Protein AF-A0A9X2SP17-F1 (afdb_monomer_lite)

pLDDT: mean 83.72, std 16.45, range [40.09, 96.69]

Structure (mmCIF, N/CA/C/O backbone):
data_AF-A0A9X2SP17-F1
#
_entry.id   AF-A0A9X2SP17-F1
#
loop_
_atom_site.group_PDB
_atom_site.id
_atom_site.type_symbol
_atom_site.label_atom_id
_atom_site.label_alt_id
_atom_site.label_comp_id
_atom_site.label_asym_id
_atom_site.label_entity_id
_atom_site.label_seq_id
_atom_site.pdbx_PDB_ins_code
_atom_site.Cartn_x
_atom_site.Cartn_y
_atom_site.Cartn_z
_atom_site.occupancy
_atom_site.B_iso_or_equiv
_atom_site.auth_seq_id
_atom_site.auth_comp_id
_atom_site.auth_asym_id
_atom_site.auth_atom_id
_atom_site.pdbx_PDB_model_num
ATOM 1 N N . MET A 1 1 ? -17.517 -6.335 -7.153 1.00 62.22 1 MET A N 1
ATOM 2 C CA . MET A 1 1 ? -16.702 -5.962 -5.980 1.00 62.22 1 MET A CA 1
ATOM 3 C C . MET A 1 1 ? -16.022 -4.659 -6.351 1.00 62.22 1 MET A C 1
ATOM 5 O O . MET A 1 1 ? -15.796 -4.481 -7.537 1.00 62.22 1 MET A O 1
ATOM 9 N N . SER A 1 2 ? -15.848 -3.721 -5.419 1.00 73.06 2 SER A N 1
ATOM 10 C CA . SER A 1 2 ? -15.106 -2.492 -5.732 1.00 73.06 2 SER A CA 1
ATOM 11 C C . SER A 1 2 ? -13.654 -2.870 -6.012 1.00 73.06 2 SER A C 1
ATOM 13 O O . SER A 1 2 ? -13.109 -3.694 -5.273 1.00 73.06 2 SER A O 1
ATOM 15 N N . ASP A 1 3 ? -13.054 -2.281 -7.042 1.00 87.50 3 ASP A N 1
ATOM 16 C CA . ASP A 1 3 ? -11.616 -2.387 -7.293 1.00 87.50 3 ASP A CA 1
ATOM 17 C C . ASP A 1 3 ? -10.844 -1.389 -6.412 1.00 87.50 3 ASP A C 1
ATOM 19 O O . ASP A 1 3 ? -9.649 -1.204 -6.550 1.00 87.50 3 ASP A O 1
ATOM 23 N N . GLU A 1 4 ? -11.490 -0.769 -5.427 1.00 94.12 4 GLU A N 1
ATOM 24 C CA . GLU A 1 4 ? -10.810 0.045 -4.429 1.00 94.12 4 GLU A CA 1
ATOM 25 C C . GLU A 1 4 ? -10.122 -0.807 -3.351 1.00 94.12 4 GLU A C 1
ATOM 27 O O . GLU A 1 4 ? -10.691 -1.755 -2.803 1.00 94.12 4 GLU A O 1
ATOM 32 N N . VAL A 1 5 ? -8.917 -0.391 -2.963 1.00 96.06 5 VAL A N 1
ATOM 33 C CA . VAL A 1 5 ? -8.143 -0.947 -1.850 1.00 96.06 5 VAL A CA 1
ATOM 34 C C . VAL A 1 5 ? -7.762 0.123 -0.844 1.00 96.06 5 VAL A C 1
ATOM 36 O O . VAL A 1 5 ? -7.338 1.224 -1.203 1.00 96.06 5 VAL A O 1
ATOM 39 N N . ARG A 1 6 ? -7.882 -0.220 0.441 1.00 96.62 6 ARG A N 1
ATOM 40 C CA . ARG A 1 6 ? -7.520 0.648 1.570 1.00 96.62 6 ARG A CA 1
ATOM 41 C C . ARG A 1 6 ? -6.156 0.295 2.137 1.00 96.62 6 ARG A C 1
ATOM 43 O O . ARG A 1 6 ? -5.8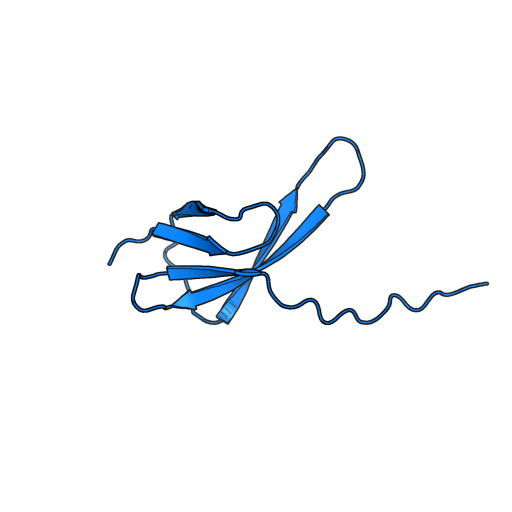25 -0.878 2.288 1.00 96.62 6 ARG A O 1
ATOM 50 N N . PHE A 1 7 ? -5.390 1.313 2.504 1.00 96.69 7 PHE A N 1
ATOM 51 C CA . PHE A 1 7 ? -4.103 1.143 3.174 1.00 96.69 7 PHE A CA 1
ATOM 52 C C . PHE A 1 7 ? -4.260 1.145 4.696 1.00 96.69 7 PHE A C 1
ATOM 54 O O . PHE A 1 7 ? -4.929 2.017 5.249 1.00 96.69 7 PHE A O 1
ATOM 61 N N . PHE A 1 8 ? -3.576 0.209 5.354 1.00 96.19 8 PHE A N 1
ATOM 62 C CA . PHE A 1 8 ? -3.520 0.064 6.805 1.00 96.19 8 PHE A CA 1
ATOM 63 C C . PHE A 1 8 ? -2.067 0.024 7.297 1.00 96.19 8 PHE A C 1
ATOM 65 O O . PHE A 1 8 ? -1.298 -0.895 6.985 1.00 96.19 8 PHE A O 1
ATOM 72 N N . GLY A 1 9 ? -1.712 1.010 8.117 1.00 94.12 9 GLY A N 1
ATOM 73 C CA . GLY A 1 9 ? -0.369 1.248 8.638 1.00 94.12 9 GLY A CA 1
ATOM 74 C C . GLY A 1 9 ? 0.550 2.007 7.673 1.00 94.12 9 GLY A C 1
ATOM 75 O O . GLY A 1 9 ? 0.253 2.201 6.498 1.00 94.12 9 GLY A O 1
ATOM 76 N N . GLY A 1 10 ? 1.709 2.435 8.179 1.00 91.25 10 GLY A N 1
ATOM 77 C CA . GLY A 1 10 ? 2.716 3.146 7.386 1.00 91.25 10 GLY A CA 1
ATOM 78 C C . GLY A 1 10 ? 2.275 4.538 6.891 1.00 91.25 10 GLY A C 1
ATOM 79 O O . GLY A 1 10 ? 1.284 5.091 7.360 1.00 91.25 10 GLY A O 1
ATOM 80 N N . PRO A 1 11 ? 3.022 5.147 5.950 1.00 91.62 11 PRO A N 1
ATOM 81 C CA . PRO A 1 11 ? 2.766 6.520 5.490 1.00 91.62 11 PRO A CA 1
ATOM 82 C C . PRO A 1 11 ? 1.498 6.719 4.646 1.00 91.62 11 PRO A C 1
ATOM 84 O O . PRO A 1 11 ? 1.137 7.861 4.360 1.00 91.62 11 PRO A O 1
ATOM 87 N N . LEU A 1 12 ? 0.865 5.635 4.186 1.00 93.56 12 LEU A N 1
ATOM 88 C CA . LEU A 1 12 ? -0.336 5.692 3.346 1.00 93.56 12 LEU A CA 1
ATOM 89 C C . LEU A 1 12 ? -1.619 5.353 4.110 1.00 93.56 12 LEU A C 1
ATOM 91 O O . LEU A 1 12 ? -2.673 5.330 3.485 1.00 93.56 12 LEU A O 1
ATOM 95 N N . ASP A 1 13 ? -1.545 5.107 5.419 1.00 95.56 13 ASP A N 1
ATOM 96 C CA . ASP A 1 13 ? -2.682 4.708 6.252 1.00 95.56 13 ASP A CA 1
ATOM 97 C C . ASP A 1 13 ? -3.940 5.564 6.008 1.00 95.56 13 ASP A C 1
ATOM 99 O O . ASP A 1 13 ? -3.876 6.796 5.931 1.00 95.56 13 ASP A O 1
ATOM 103 N N . GLY A 1 14 ? -5.083 4.897 5.830 1.00 96.00 14 GLY A N 1
ATOM 104 C CA . GLY A 1 14 ? -6.377 5.526 5.551 1.00 96.00 14 GLY A CA 1
ATOM 105 C C . GLY A 1 14 ? -6.586 6.010 4.110 1.00 96.00 14 GLY A C 1
ATOM 106 O O . GLY A 1 14 ? -7.683 6.462 3.779 1.00 96.00 14 GLY A O 1
ATOM 107 N N . ARG A 1 15 ? -5.580 5.921 3.229 1.00 96.50 15 ARG A N 1
ATOM 108 C CA . ARG A 1 15 ? -5.750 6.219 1.797 1.00 96.50 15 ARG A CA 1
ATOM 109 C C . ARG A 1 15 ? -6.462 5.080 1.071 1.00 96.50 15 ARG A C 1
ATOM 111 O O . ARG A 1 15 ? -6.454 3.933 1.518 1.00 96.50 15 ARG A O 1
ATOM 118 N N . VAL A 1 16 ? -7.032 5.421 -0.081 1.00 95.88 16 VAL A N 1
ATOM 119 C CA . VAL A 1 16 ? -7.675 4.497 -1.020 1.00 95.88 16 VAL A CA 1
ATOM 120 C C . VAL A 1 16 ? -6.981 4.607 -2.375 1.00 95.88 16 VAL A C 1
ATOM 122 O O . VAL A 1 16 ? -6.553 5.698 -2.760 1.00 95.88 16 VAL A O 1
ATOM 125 N N . GLN A 1 17 ? -6.858 3.490 -3.084 1.00 94.19 17 GLN A N 1
ATOM 126 C CA . GLN A 1 17 ? -6.355 3.426 -4.454 1.00 94.19 17 GLN A CA 1
ATOM 127 C C . GLN A 1 17 ? -7.193 2.431 -5.267 1.00 94.19 17 GLN A C 1
ATOM 129 O O . GLN A 1 17 ? -7.715 1.479 -4.702 1.00 94.19 17 GLN A O 1
ATOM 134 N N . GLU A 1 18 ? -7.286 2.633 -6.579 1.00 94.06 18 GLU A N 1
ATOM 135 C CA . GLU A 1 18 ? -7.787 1.626 -7.521 1.00 94.06 18 GLU A CA 1
ATOM 136 C C . GLU A 1 18 ? -6.765 0.487 -7.703 1.00 94.06 18 GLU A C 1
ATOM 138 O O . GLU A 1 18 ? -5.559 0.711 -7.890 1.00 94.06 18 GLU A O 1
ATOM 143 N N . LEU A 1 19 ? -7.253 -0.744 -7.648 1.00 91.44 19 LEU A N 1
ATOM 144 C CA . LEU A 1 19 ? -6.532 -1.972 -7.930 1.00 91.44 19 LEU A CA 1
ATOM 145 C C . LEU A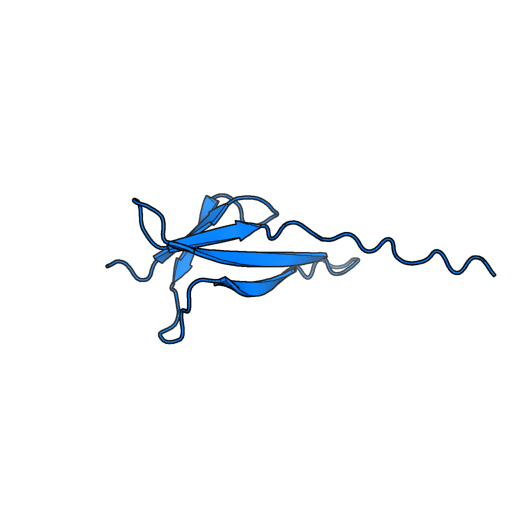 1 19 ? -6.435 -2.148 -9.446 1.00 91.44 19 LEU A C 1
ATOM 147 O O . LEU A 1 19 ? -7.363 -1.843 -10.187 1.00 91.44 19 LEU A O 1
ATOM 151 N N . GLY A 1 20 ? -5.293 -2.647 -9.912 1.00 86.00 20 GLY A N 1
ATOM 152 C CA . GLY A 1 20 ? -5.177 -3.100 -11.296 1.00 86.00 20 GLY A CA 1
ATOM 153 C C . GLY A 1 20 ? -5.778 -4.493 -11.476 1.00 86.00 20 GLY A C 1
ATOM 154 O O . GLY A 1 20 ? -5.932 -5.236 -10.506 1.00 86.00 20 GLY A O 1
ATOM 155 N N . ASP A 1 21 ? -6.009 -4.873 -12.731 1.00 85.19 21 ASP A N 1
ATOM 156 C CA . ASP A 1 21 ? -6.579 -6.177 -13.106 1.00 85.19 21 ASP A CA 1
ATOM 157 C C . ASP A 1 21 ? -5.729 -7.384 -12.641 1.00 85.19 21 ASP A C 1
ATOM 159 O O . ASP A 1 21 ? -6.241 -8.491 -12.488 1.00 85.19 21 ASP A O 1
ATOM 163 N N . ASP A 1 22 ? -4.436 -7.175 -12.365 1.00 85.12 22 ASP A N 1
ATOM 164 C CA . ASP A 1 22 ? -3.470 -8.210 -11.960 1.00 85.12 22 ASP A CA 1
ATOM 165 C C . ASP A 1 22 ? -3.375 -8.407 -10.433 1.00 85.12 22 ASP A C 1
ATOM 167 O O . ASP A 1 22 ? -2.353 -8.848 -9.896 1.00 85.12 22 ASP A O 1
ATOM 171 N N . ALA A 1 23 ? -4.414 -8.030 -9.693 1.00 89.44 23 ALA A N 1
ATOM 172 C CA . ALA A 1 23 ? -4.429 -8.128 -8.244 1.00 89.44 23 ALA A CA 1
ATOM 173 C C . ALA A 1 23 ? -4.431 -9.575 -7.737 1.00 89.44 23 ALA A C 1
ATOM 175 O O . ALA A 1 23 ? -5.333 -10.361 -8.029 1.00 89.44 23 ALA A O 1
ATOM 176 N N . VAL A 1 24 ? -3.449 -9.914 -6.900 1.00 92.88 24 VAL A N 1
ATOM 177 C CA . VAL A 1 24 ? -3.314 -11.253 -6.315 1.00 92.88 24 VAL A CA 1
ATOM 178 C C . VAL A 1 24 ? -3.147 -11.142 -4.796 1.00 92.88 24 VAL A C 1
ATOM 180 O O . VAL A 1 24 ? -2.225 -10.459 -4.343 1.00 92.88 24 VAL A O 1
ATOM 183 N N . PRO A 1 25 ? -3.986 -11.814 -3.981 1.00 93.69 25 PRO A N 1
ATOM 184 C CA . PRO A 1 25 ? -3.782 -11.880 -2.536 1.00 93.69 25 PRO A CA 1
ATOM 185 C C . PRO A 1 25 ? -2.386 -12.416 -2.181 1.00 93.69 25 PRO A C 1
ATOM 187 O O . PRO A 1 25 ? -1.904 -13.375 -2.782 1.00 93.69 25 PRO A O 1
ATOM 190 N N . GLY A 1 26 ? -1.732 -11.793 -1.204 1.00 93.75 26 GLY A N 1
ATOM 191 C C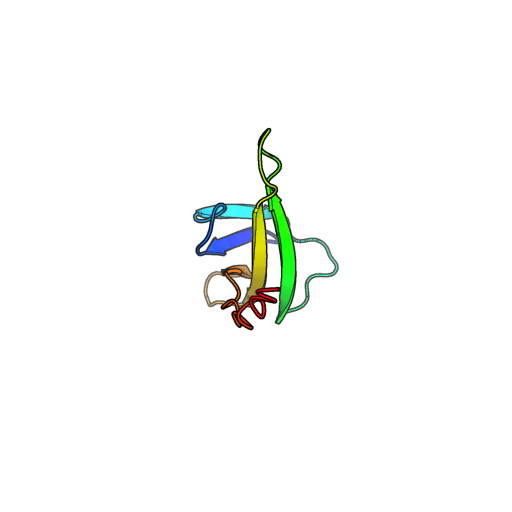A . GLY A 1 26 ? -0.348 -12.055 -0.805 1.00 93.75 26 GLY A CA 1
ATOM 192 C C . GLY A 1 26 ? 0.704 -11.326 -1.649 1.00 93.75 26 GLY A C 1
ATOM 193 O O . GLY A 1 26 ? 1.893 -11.395 -1.333 1.00 93.75 26 GLY A O 1
ATOM 194 N N . ALA A 1 27 ? 0.316 -10.614 -2.716 1.00 93.50 27 ALA A N 1
ATOM 195 C CA . ALA A 1 27 ? 1.253 -9.792 -3.475 1.00 93.50 27 ALA A CA 1
ATOM 196 C C . ALA A 1 27 ? 1.805 -8.655 -2.605 1.00 93.50 27 ALA A C 1
ATOM 198 O O . ALA A 1 27 ? 1.061 -7.971 -1.904 1.00 93.50 27 ALA A O 1
ATOM 199 N N . VAL A 1 28 ? 3.117 -8.423 -2.682 1.00 93.94 28 VAL A N 1
ATOM 200 C CA . VAL A 1 28 ? 3.784 -7.345 -1.944 1.00 93.94 28 VAL A CA 1
ATOM 201 C C . VAL A 1 28 ? 4.154 -6.219 -2.893 1.00 93.94 28 VAL A C 1
ATOM 203 O O . VAL A 1 28 ? 4.936 -6.406 -3.826 1.00 93.94 28 VAL A O 1
ATOM 206 N N . ILE A 1 29 ? 3.652 -5.023 -2.605 1.00 91.44 29 ILE A N 1
ATOM 207 C CA . ILE A 1 29 ? 3.973 -3.812 -3.352 1.00 91.44 29 ILE A CA 1
ATOM 208 C C . ILE A 1 29 ? 4.919 -2.913 -2.559 1.00 91.44 29 ILE A C 1
ATOM 210 O O . ILE A 1 29 ? 4.891 -2.856 -1.327 1.00 91.44 29 ILE A O 1
ATOM 214 N N . ARG A 1 30 ? 5.768 -2.179 -3.280 1.00 92.31 30 ARG A N 1
ATOM 215 C CA . ARG A 1 30 ? 6.719 -1.220 -2.708 1.00 92.31 30 ARG A CA 1
ATOM 216 C C . ARG A 1 30 ? 6.280 0.195 -3.031 1.00 92.31 30 ARG A C 1
ATOM 218 O O . ARG A 1 30 ? 6.327 0.606 -4.186 1.00 92.31 30 ARG A O 1
ATOM 225 N N . HIS A 1 31 ? 5.945 0.952 -1.996 1.00 90.44 31 HIS A N 1
ATOM 226 C CA . HIS A 1 31 ? 5.719 2.382 -2.102 1.00 90.44 31 HIS A CA 1
ATOM 227 C C . HIS A 1 31 ? 6.979 3.143 -1.726 1.00 90.44 31 HIS A C 1
ATOM 229 O O . HIS A 1 31 ? 7.546 2.972 -0.647 1.00 90.44 31 HIS A O 1
ATOM 235 N N . ILE A 1 32 ? 7.420 3.984 -2.652 1.00 88.81 32 ILE A N 1
ATOM 236 C CA . ILE A 1 32 ? 8.627 4.782 -2.522 1.00 88.81 32 ILE A CA 1
ATOM 237 C C . ILE A 1 32 ? 8.208 6.237 -2.372 1.00 88.81 32 ILE A C 1
ATOM 239 O O . ILE A 1 32 ? 7.661 6.828 -3.299 1.00 88.81 32 ILE A O 1
ATOM 243 N N . HIS A 1 33 ? 8.519 6.819 -1.222 1.00 81.62 33 HIS A N 1
ATOM 244 C CA . HIS A 1 33 ? 8.308 8.233 -0.964 1.00 81.62 33 HIS A CA 1
ATOM 245 C C . HIS A 1 33 ? 9.608 8.984 -1.249 1.00 81.62 33 HIS A C 1
ATOM 247 O O . HIS A 1 33 ? 10.633 8.769 -0.594 1.00 81.62 33 HIS A O 1
ATOM 253 N N . LEU A 1 34 ? 9.563 9.843 -2.269 1.00 82.12 34 LEU A N 1
ATOM 254 C CA . LEU A 1 34 ? 10.642 10.759 -2.612 1.00 82.12 34 LEU A CA 1
ATOM 255 C C . LEU A 1 34 ? 10.358 12.101 -1.937 1.00 82.12 34 LEU A C 1
ATOM 257 O O . LEU A 1 34 ? 9.567 12.906 -2.419 1.00 82.12 34 LEU A O 1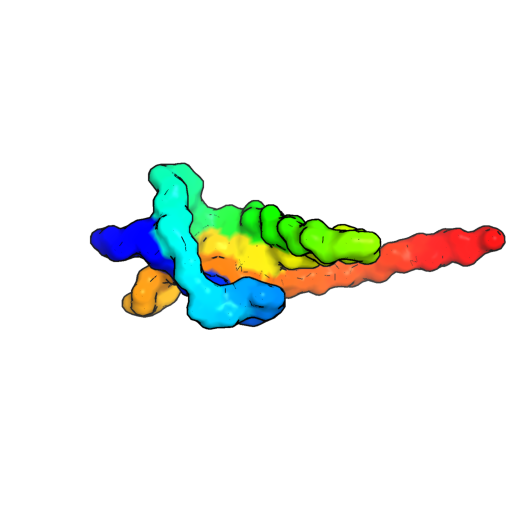
ATOM 261 N N . HIS A 1 35 ? 11.004 12.330 -0.803 1.00 74.25 35 HIS A N 1
ATOM 262 C CA . HIS A 1 35 ? 11.169 13.665 -0.240 1.00 74.25 35 HIS A CA 1
ATOM 263 C C . HIS A 1 35 ? 12.585 14.120 -0.600 1.00 74.25 35 HIS A C 1
ATOM 265 O O . HIS A 1 35 ? 13.433 13.269 -0.834 1.00 74.25 35 HIS A O 1
ATOM 271 N N . GLY A 1 36 ? 12.885 15.419 -0.656 1.00 77.12 36 GLY A N 1
ATOM 272 C CA . GLY A 1 36 ? 14.225 15.930 -1.014 1.00 77.12 36 GLY A CA 1
ATOM 273 C C . GLY A 1 36 ? 15.400 15.491 -0.106 1.00 77.12 36 GLY A C 1
ATOM 274 O O . GLY A 1 36 ? 16.469 16.082 -0.189 1.00 77.12 36 GLY A O 1
ATOM 275 N N . GLY A 1 37 ? 15.203 14.496 0.766 1.00 74.56 37 GLY A N 1
ATOM 276 C CA . GLY A 1 37 ? 16.198 13.797 1.576 1.00 74.56 37 GLY A CA 1
ATOM 277 C C . GLY A 1 37 ? 16.196 12.280 1.296 1.00 74.56 37 GLY A C 1
ATOM 278 O O . GLY A 1 37 ? 15.890 11.862 0.179 1.00 74.56 37 GLY A O 1
ATOM 279 N N . PRO A 1 38 ? 16.555 11.427 2.275 1.00 78.75 38 PRO A N 1
ATOM 280 C CA . PRO A 1 38 ? 16.600 9.979 2.083 1.00 78.75 38 PRO A CA 1
ATOM 281 C C . PRO A 1 38 ? 15.267 9.405 1.592 1.00 78.75 38 PRO A C 1
ATOM 283 O O . PRO A 1 38 ? 14.192 9.750 2.086 1.00 78.75 38 PRO A O 1
ATOM 286 N N . LYS A 1 39 ? 15.351 8.493 0.624 1.00 84.00 39 LYS A N 1
ATOM 287 C CA . LYS A 1 39 ? 14.202 7.771 0.081 1.00 84.00 39 LYS A CA 1
ATOM 288 C C . LYS A 1 39 ? 13.631 6.823 1.134 1.00 84.00 39 LYS A C 1
ATOM 290 O O . LYS A 1 39 ? 14.351 5.962 1.634 1.00 84.00 39 LYS A O 1
ATOM 295 N N . ILE A 1 40 ? 12.330 6.926 1.396 1.00 83.12 40 ILE A N 1
ATOM 296 C CA . ILE A 1 40 ? 11.629 6.019 2.311 1.00 83.12 40 ILE A CA 1
ATOM 297 C C . ILE A 1 40 ? 10.880 4.975 1.486 1.00 83.12 40 ILE A C 1
ATOM 299 O O . ILE A 1 40 ? 10.022 5.308 0.668 1.00 83.12 40 ILE A O 1
ATOM 303 N N . GLU A 1 41 ? 11.210 3.704 1.697 1.00 90.06 41 GLU A N 1
ATOM 304 C CA . GLU A 1 41 ? 10.472 2.567 1.151 1.00 90.06 41 GLU A CA 1
ATOM 305 C C . GLU A 1 41 ? 9.524 2.006 2.211 1.00 90.06 41 GLU A C 1
ATOM 307 O O . GLU A 1 41 ? 9.920 1.757 3.346 1.00 90.06 41 GLU A O 1
ATOM 312 N N . THR A 1 42 ? 8.276 1.756 1.826 1.00 90.69 42 THR A N 1
ATOM 313 C CA . THR A 1 42 ? 7.313 1.006 2.632 1.00 90.69 42 THR A CA 1
ATOM 314 C C . THR A 1 42 ? 6.767 -0.148 1.806 1.00 90.69 42 THR A C 1
ATOM 316 O O . THR A 1 42 ? 6.412 0.029 0.639 1.00 90.69 42 THR A O 1
ATOM 319 N N . ARG A 1 43 ? 6.715 -1.338 2.403 1.00 94.56 43 ARG A N 1
ATOM 320 C CA . ARG A 1 43 ? 6.158 -2.540 1.778 1.00 94.56 43 ARG A CA 1
ATOM 321 C C . ARG A 1 43 ? 4.761 -2.787 2.312 1.00 94.56 43 ARG A C 1
ATOM 323 O O . ARG A 1 43 ? 4.561 -2.722 3.522 1.00 94.56 43 ARG A O 1
ATOM 330 N 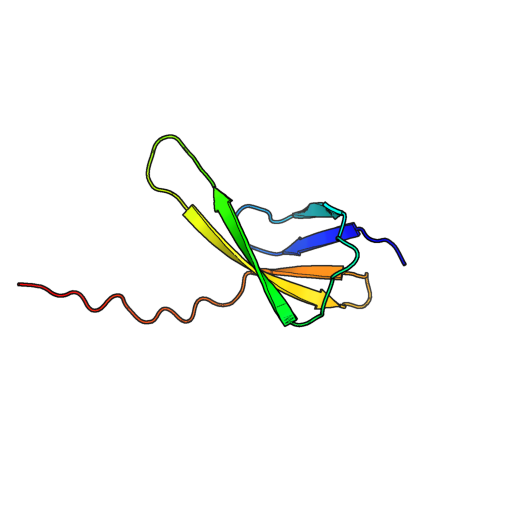N . TYR A 1 44 ? 3.835 -3.093 1.417 1.00 95.38 44 TYR A N 1
ATOM 331 C CA . TYR A 1 44 ? 2.470 -3.465 1.761 1.00 95.38 44 TYR A CA 1
ATOM 332 C C . TYR A 1 44 ? 2.135 -4.807 1.133 1.00 95.38 44 TYR A C 1
ATOM 334 O O . TYR A 1 44 ? 2.467 -5.029 -0.028 1.00 95.38 44 TYR A O 1
ATOM 342 N N . GLU A 1 45 ? 1.485 -5.676 1.890 1.00 96.44 45 GLU A N 1
ATOM 343 C CA . GLU A 1 45 ? 0.928 -6.934 1.406 1.00 96.44 45 GLU A CA 1
ATOM 344 C C . GLU A 1 45 ? -0.554 -6.735 1.082 1.00 96.44 45 GLU A C 1
ATOM 346 O O . GLU A 1 45 ? -1.290 -6.149 1.880 1.00 96.44 45 GLU A O 1
ATOM 351 N N . LEU A 1 46 ? -0.969 -7.183 -0.104 1.00 96.19 46 LEU A N 1
ATOM 352 C CA . LEU A 1 46 ? -2.357 -7.173 -0.546 1.00 96.19 46 LEU A CA 1
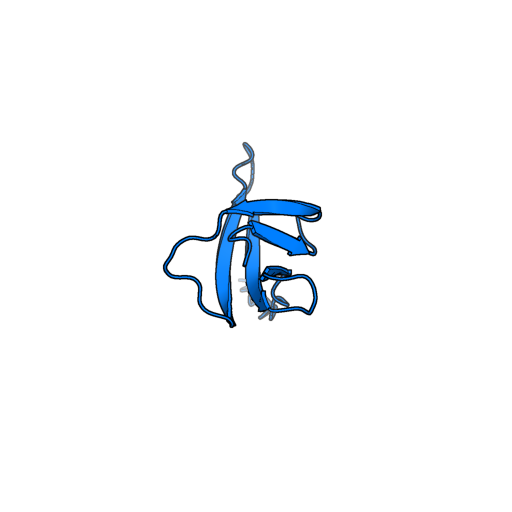ATOM 353 C C . LEU A 1 46 ? -3.112 -8.348 0.075 1.00 96.19 46 LEU A C 1
ATOM 355 O O . LEU A 1 46 ? -2.681 -9.491 -0.036 1.00 96.19 46 LEU A O 1
ATOM 359 N N . GLY A 1 47 ? -4.272 -8.092 0.658 1.00 95.25 47 GLY A N 1
ATOM 360 C CA . GLY A 1 47 ? -5.153 -9.110 1.213 1.00 95.25 47 GLY A CA 1
ATOM 361 C C . GLY A 1 47 ? -6.621 -8.812 0.940 1.00 95.25 47 GLY A C 1
ATOM 362 O O . GLY A 1 47 ? -6.978 -7.741 0.452 1.00 95.25 47 GLY A O 1
ATOM 363 N N . LEU A 1 48 ? -7.463 -9.786 1.274 1.00 93.94 48 LEU A N 1
ATOM 364 C CA . LEU A 1 48 ? -8.917 -9.658 1.291 1.00 93.94 48 LEU A CA 1
ATOM 365 C C . LEU A 1 48 ? -9.399 -9.697 2.743 1.00 93.94 48 LEU A C 1
ATOM 367 O O . LEU A 1 48 ? -8.977 -10.567 3.507 1.00 93.94 48 LEU A O 1
ATOM 371 N N . SER A 1 49 ? -10.298 -8.786 3.099 1.00 91.81 49 SER A N 1
ATOM 372 C CA . SER A 1 49 ? -11.054 -8.791 4.351 1.00 91.81 49 SER A CA 1
ATOM 373 C C . SER A 1 49 ? -12.558 -8.861 4.077 1.00 91.81 49 SER A C 1
ATOM 375 O O . SER A 1 49 ? -12.995 -8.939 2.927 1.00 91.81 49 SER A O 1
ATOM 377 N N . GLU A 1 50 ? -13.365 -8.841 5.140 1.00 91.81 50 GLU A N 1
ATOM 378 C CA . GLU A 1 50 ? -14.829 -8.785 5.033 1.00 91.81 50 GLU A CA 1
ATOM 379 C C . GLU A 1 50 ? -15.313 -7.508 4.317 1.00 91.81 50 GLU A C 1
ATOM 381 O O . GLU A 1 50 ? -16.365 -7.526 3.680 1.00 91.81 50 GLU A O 1
ATOM 386 N N . ASP A 1 51 ? -14.515 -6.434 4.357 1.00 89.31 51 ASP A N 1
ATOM 387 C CA . ASP A 1 51 ? -14.832 -5.124 3.776 1.00 89.31 51 ASP A CA 1
ATOM 388 C C . ASP A 1 51 ? -14.251 -4.913 2.363 1.00 89.31 51 ASP A C 1
ATOM 390 O O . ASP A 1 51 ? -14.494 -3.869 1.750 1.00 89.31 51 ASP A O 1
ATOM 394 N N . GLY A 1 52 ? -13.490 -5.879 1.831 1.00 92.94 52 GLY A N 1
ATOM 395 C CA . GLY A 1 52 ? -12.893 -5.827 0.492 1.00 92.94 52 GLY A CA 1
ATOM 396 C C . GLY A 1 52 ? -11.367 -5.931 0.488 1.00 92.94 52 GLY A C 1
ATOM 397 O O . GLY A 1 52 ? -10.776 -6.644 1.297 1.00 92.94 52 GLY A O 1
ATOM 398 N N . TRP A 1 53 ? -10.718 -5.265 -0.471 1.00 95.88 53 TRP A N 1
ATOM 399 C CA . TRP A 1 53 ? -9.265 -5.313 -0.631 1.00 95.88 53 TRP A CA 1
ATOM 400 C C . TRP A 1 53 ? -8.538 -4.415 0.372 1.00 95.88 53 TRP A C 1
ATOM 402 O O . TRP A 1 53 ? -8.921 -3.266 0.616 1.00 95.88 53 TRP A O 1
ATOM 412 N N . GLU A 1 54 ? -7.417 -4.912 0.894 1.00 96.69 54 GLU A N 1
ATOM 413 C CA . GLU A 1 54 ? -6.590 -4.192 1.860 1.00 96.69 54 GLU A CA 1
ATOM 414 C C . GLU A 1 54 ? -5.100 -4.307 1.540 1.00 96.69 54 GLU A C 1
ATOM 416 O O . GLU A 1 54 ? -4.588 -5.392 1.288 1.00 96.69 54 GLU A O 1
ATOM 421 N N . TYR A 1 55 ? -4.381 -3.194 1.646 1.00 96.62 55 TYR A N 1
ATOM 422 C CA . TYR A 1 55 ? -2.928 -3.163 1.735 1.00 96.62 55 TYR A CA 1
ATOM 423 C C . TYR A 1 55 ? -2.521 -2.998 3.197 1.00 96.62 55 TYR A C 1
ATOM 425 O O . TYR A 1 55 ? -2.702 -1.926 3.773 1.00 96.62 55 TYR A O 1
ATOM 433 N N . ARG A 1 56 ? -1.926 -4.024 3.809 1.00 96.50 56 ARG A N 1
ATOM 434 C CA . ARG A 1 56 ? -1.399 -3.947 5.185 1.00 96.50 56 ARG A CA 1
ATOM 435 C C . ARG A 1 56 ? 0.111 -3.815 5.160 1.00 96.50 56 ARG A C 1
ATOM 437 O O . ARG A 1 56 ? 0.766 -4.471 4.354 1.00 96.50 56 ARG A O 1
ATOM 444 N N . VAL A 1 57 ? 0.675 -2.963 6.020 1.00 95.38 57 VAL A N 1
ATOM 445 C CA . VAL A 1 57 ? 2.134 -2.821 6.093 1.00 95.38 57 VAL A CA 1
ATOM 446 C C . VAL A 1 57 ? 2.757 -4.194 6.357 1.00 95.38 57 VAL A C 1
ATOM 448 O O . VAL A 1 57 ? 2.406 -4.880 7.319 1.00 95.38 57 VAL A O 1
ATOM 451 N N . ALA A 1 58 ? 3.645 -4.623 5.466 1.00 91.81 58 ALA A N 1
ATOM 452 C CA . ALA A 1 58 ? 4.319 -5.896 5.628 1.00 91.81 58 ALA A CA 1
ATOM 453 C C . ALA A 1 58 ? 5.242 -5.774 6.841 1.00 91.81 58 ALA A C 1
ATOM 455 O O . ALA A 1 58 ? 6.026 -4.822 6.928 1.00 91.81 58 ALA A O 1
ATOM 456 N N . ALA A 1 59 ? 5.158 -6.728 7.773 1.00 78.00 59 ALA A N 1
ATOM 457 C CA . ALA A 1 59 ? 6.102 -6.796 8.876 1.00 78.00 59 ALA A CA 1
ATOM 458 C C . ALA A 1 59 ? 7.508 -6.855 8.274 1.00 78.00 59 ALA A C 1
ATOM 460 O O . ALA A 1 59 ? 7.869 -7.811 7.580 1.00 78.00 59 ALA A O 1
ATOM 461 N N . THR A 1 60 ? 8.300 -5.811 8.498 1.00 63.66 60 THR A N 1
ATOM 462 C CA . THR A 1 60 ? 9.706 -5.838 8.141 1.00 63.66 60 THR A CA 1
ATOM 463 C C . THR A 1 60 ? 10.319 -6.966 8.960 1.00 63.66 60 THR A C 1
ATOM 465 O O . THR A 1 60 ? 10.514 -6.846 10.169 1.00 63.66 60 THR A O 1
ATOM 468 N N . ARG A 1 61 ? 10.661 -8.090 8.318 1.00 52.69 61 ARG A N 1
ATOM 469 C CA . ARG A 1 61 ? 11.808 -8.857 8.799 1.00 52.69 61 ARG A CA 1
ATOM 470 C C . ARG A 1 61 ? 12.982 -7.901 8.651 1.00 52.69 61 ARG A C 1
ATOM 472 O O . ARG A 1 61 ? 13.580 -7.811 7.586 1.00 52.69 61 ARG A O 1
ATOM 479 N N . HIS A 1 62 ? 13.225 -7.105 9.689 1.00 42.50 62 HIS A N 1
ATOM 480 C CA . HIS A 1 62 ? 14.515 -6.490 9.916 1.00 42.50 62 HIS A CA 1
ATOM 481 C C . HIS A 1 62 ? 15.492 -7.661 10.004 1.00 42.50 62 HIS A C 1
ATOM 483 O O . HIS A 1 62 ? 15.698 -8.227 11.073 1.00 42.50 62 HIS A O 1
ATOM 489 N N . GLU A 1 63 ? 16.067 -8.074 8.879 1.00 45.62 63 GLU A N 1
ATOM 490 C CA . GLU A 1 63 ? 17.443 -8.522 8.960 1.00 45.62 63 GLU A CA 1
ATOM 491 C C . GLU A 1 63 ? 18.197 -7.265 9.392 1.00 45.62 63 GLU A C 1
ATOM 493 O O . GLU A 1 63 ? 18.135 -6.265 8.669 1.00 45.62 63 GLU A O 1
ATOM 498 N N . PRO A 1 64 ? 18.778 -7.227 10.606 1.00 40.09 64 PRO A N 1
ATOM 499 C CA . PRO A 1 64 ? 19.607 -6.099 10.972 1.00 40.09 64 PRO A CA 1
ATOM 500 C C . PRO A 1 64 ? 20.648 -5.987 9.867 1.00 40.09 64 PRO A C 1
ATOM 502 O O . PRO A 1 64 ? 21.326 -6.971 9.553 1.00 40.09 64 PRO A O 1
ATOM 505 N N . GLU A 1 65 ? 20.709 -4.817 9.233 1.00 53.12 65 GLU A N 1
ATOM 506 C CA . GLU A 1 65 ? 21.844 -4.437 8.410 1.00 53.12 65 GLU A CA 1
ATOM 507 C C . GLU A 1 65 ? 23.063 -4.787 9.255 1.00 53.12 65 GLU A C 1
ATOM 509 O O . GLU A 1 65 ? 23.219 -4.264 10.361 1.00 53.12 65 GLU A O 1
ATOM 514 N N . ARG A 1 66 ? 23.815 -5.817 8.839 1.00 50.38 66 ARG A N 1
ATOM 515 C CA . ARG A 1 66 ? 25.026 -6.204 9.551 1.00 50.38 66 ARG A CA 1
ATOM 516 C C . ARG A 1 66 ? 25.894 -4.969 9.494 1.00 50.38 66 ARG A C 1
ATOM 518 O O . ARG A 1 66 ? 26.413 -4.650 8.427 1.00 50.38 66 ARG A O 1
ATOM 525 N N . ASP A 1 67 ? 25.952 -4.280 10.625 1.00 45.66 67 ASP A N 1
ATOM 526 C CA . ASP A 1 67 ? 26.859 -3.191 10.904 1.00 45.66 67 ASP A CA 1
ATOM 527 C C . ASP A 1 67 ? 28.254 -3.733 10.611 1.00 45.66 67 ASP A C 1
ATOM 529 O O . ASP A 1 67 ? 28.871 -4.428 11.421 1.00 45.66 67 ASP A O 1
ATOM 533 N N . ASN A 1 68 ? 28.701 -3.542 9.372 1.00 48.28 68 ASN A N 1
ATOM 534 C CA . ASN A 1 68 ? 30.058 -3.833 8.970 1.00 48.28 68 ASN A CA 1
ATOM 535 C C . ASN A 1 68 ? 30.885 -2.658 9.480 1.00 48.28 68 ASN A C 1
ATOM 537 O O . ASN A 1 68 ? 31.378 -1.845 8.699 1.00 48.28 68 ASN A O 1
ATOM 541 N N . LEU A 1 69 ? 30.991 -2.574 10.807 1.00 50.50 69 LEU A N 1
ATOM 542 C CA . LEU A 1 69 ? 31.960 -1.750 11.492 1.00 50.50 69 LEU A CA 1
ATOM 543 C C . LEU A 1 69 ? 33.338 -2.257 11.063 1.00 50.50 69 LEU A C 1
ATOM 545 O O . LEU A 1 69 ? 33.787 -3.325 11.488 1.00 50.50 69 LEU A O 1
ATOM 549 N N . ARG A 1 70 ? 33.978 -1.505 10.172 1.00 50.09 70 ARG A N 1
ATOM 550 C CA . ARG A 1 70 ? 35.397 -1.634 9.864 1.00 50.09 70 ARG A CA 1
ATOM 551 C C . ARG A 1 70 ? 36.104 -0.334 10.191 1.00 50.09 70 ARG A C 1
ATOM 553 O O . ARG A 1 70 ? 35.570 0.727 9.805 1.00 50.09 70 ARG A O 1
#

Radius of gyration: 14.69 Å; chains: 1; bounding box: 52×28×25 Å

Secondary structure (DSSP, 8-state):
---EEEEESGGGTT-EEEPPTT--TT-EEEEEE--SSSPEEEEEEEEEETTEEEEEEP------------

Organism: NCBI:txid2945988

Foldseek 3Di:
DFQKEAEPDDPRHGDIDGHDPPDDAQDKDWDWDDDVDDIDIWIWGWHADPVGIYTYTDPPPCPPPPPPPD

Sequence (70 aa):
MSDEVRFFGGPLDGRVQELGDDAVPGAVIRHIHLHGGPKIETRYELGLSEDGWEYRVAATRHEPERDNLR